Protein AF-A0A9W9H9G4-F1 (afdb_monomer_lite)

pLDDT: mean 71.91, std 22.06, range [32.44, 98.25]

Structure (mmCIF, N/CA/C/O backbone):
data_AF-A0A9W9H9G4-F1
#
_entry.id   AF-A0A9W9H9G4-F1
#
loop_
_atom_site.group_PDB
_atom_site.id
_atom_site.type_symbol
_atom_site.label_atom_id
_atom_site.label_alt_id
_atom_site.label_comp_id
_atom_site.label_asym_id
_atom_site.label_entity_id
_atom_site.label_seq_id
_atom_site.pdbx_PDB_ins_code
_atom_site.Cartn_x
_atom_site.Cartn_y
_atom_site.Cartn_z
_atom_site.occupancy
_atom_site.B_iso_or_equiv
_atom_site.auth_seq_id
_atom_site.auth_comp_id
_atom_site.auth_asym_id
_atom_site.auth_atom_id
_atom_site.pdbx_PDB_model_num
ATOM 1 N N . MET A 1 1 ? -21.862 -5.777 37.148 1.00 69.38 1 MET A N 1
ATOM 2 C CA . MET A 1 1 ? -22.438 -6.152 35.841 1.00 69.38 1 MET A CA 1
ATOM 3 C C . MET A 1 1 ? -22.290 -4.993 34.861 1.00 69.38 1 MET A C 1
ATOM 5 O O . MET A 1 1 ? -21.476 -5.109 33.965 1.00 69.38 1 MET A O 1
ATOM 9 N N . GLN A 1 2 ? -22.879 -3.831 35.150 1.00 87.31 2 GLN A N 1
ATOM 10 C CA . GLN A 1 2 ? -22.837 -2.638 34.287 1.00 87.31 2 GLN A CA 1
ATOM 11 C C . GLN A 1 2 ? -21.428 -2.156 33.869 1.00 87.31 2 GLN A C 1
ATOM 13 O O . GLN A 1 2 ? -21.179 -1.940 32.692 1.00 87.31 2 GLN A O 1
ATOM 18 N N . LYS A 1 3 ? -20.454 -2.096 34.794 1.00 90.56 3 LYS A N 1
ATOM 19 C CA . LYS A 1 3 ? -19.057 -1.740 34.449 1.00 90.56 3 LYS A CA 1
ATOM 20 C C . LYS A 1 3 ? -18.403 -2.698 33.442 1.00 90.56 3 LYS A C 1
ATOM 22 O O . LYS A 1 3 ? -17.658 -2.255 32.579 1.00 90.56 3 LYS A O 1
ATOM 27 N N . TYR A 1 4 ? -18.692 -3.996 33.551 1.00 91.44 4 TYR A N 1
ATOM 28 C CA . TYR A 1 4 ? -18.163 -5.001 32.626 1.00 91.44 4 TYR A CA 1
ATOM 29 C C . TYR A 1 4 ? -18.818 -4.896 31.249 1.00 91.44 4 TYR A C 1
ATOM 31 O O . TYR A 1 4 ? -18.156 -5.112 30.242 1.00 91.44 4 TYR A O 1
ATOM 39 N N . GLU A 1 5 ? -20.100 -4.540 31.193 1.00 94.12 5 GLU A N 1
ATOM 40 C CA . GLU A 1 5 ? -20.804 -4.291 29.932 1.00 94.12 5 GLU A CA 1
ATOM 41 C C . GLU A 1 5 ? -20.250 -3.047 29.223 1.00 94.12 5 GLU A C 1
ATOM 43 O O . GLU A 1 5 ? -20.017 -3.082 28.017 1.00 94.12 5 GLU A O 1
ATOM 48 N N . GLU A 1 6 ? -19.954 -1.981 29.971 1.00 95.19 6 GLU A N 1
ATOM 49 C CA . GLU A 1 6 ? -19.326 -0.759 29.448 1.00 95.19 6 GLU A CA 1
ATOM 50 C C . GLU A 1 6 ? -17.881 -0.979 28.979 1.00 95.19 6 GLU A C 1
ATOM 52 O O . GLU A 1 6 ? -17.460 -0.418 27.967 1.00 95.19 6 GLU A O 1
ATOM 57 N N . GLU A 1 7 ? -17.087 -1.765 29.709 1.00 96.19 7 GLU A N 1
ATOM 58 C CA . GLU A 1 7 ? -15.743 -2.155 29.267 1.00 96.19 7 GLU A CA 1
ATOM 59 C C . GLU A 1 7 ? -15.805 -3.033 28.019 1.00 96.19 7 GLU A C 1
ATOM 61 O O . GLU A 1 7 ? -15.124 -2.738 27.042 1.00 96.19 7 GLU A O 1
ATOM 66 N N . LEU A 1 8 ? -16.681 -4.040 27.997 1.00 95.69 8 LEU A N 1
ATOM 67 C CA . LEU A 1 8 ? -16.860 -4.907 26.835 1.00 95.69 8 LEU A CA 1
ATOM 68 C C . LEU A 1 8 ? -17.287 -4.115 25.593 1.00 95.69 8 LEU A C 1
ATOM 70 O O . LEU A 1 8 ? -16.781 -4.376 24.503 1.00 95.69 8 LEU A O 1
ATOM 74 N N . ALA A 1 9 ? -18.202 -3.155 25.743 1.00 96.31 9 ALA A N 1
ATOM 75 C CA . ALA A 1 9 ? -18.631 -2.288 24.650 1.00 96.31 9 ALA A CA 1
ATOM 76 C C . ALA A 1 9 ? -17.469 -1.441 24.111 1.00 96.31 9 ALA A C 1
ATOM 78 O O . ALA A 1 9 ? -17.251 -1.408 22.900 1.00 96.31 9 ALA A O 1
ATOM 79 N N . ARG A 1 10 ? -16.673 -0.832 25.000 1.00 97.00 10 ARG A N 1
ATOM 80 C CA . ARG A 1 10 ? -15.492 -0.043 24.614 1.00 97.00 10 ARG A CA 1
ATOM 81 C C . ARG A 1 10 ? -14.428 -0.887 23.922 1.00 97.00 10 ARG A C 1
ATOM 83 O O . ARG A 1 10 ? -13.898 -0.470 22.899 1.00 97.00 10 ARG A O 1
ATOM 90 N N . THR A 1 11 ? -14.143 -2.082 24.435 1.00 96.62 11 THR A N 1
ATOM 91 C CA . THR A 1 11 ? -13.175 -2.991 23.810 1.00 96.62 11 THR A CA 1
ATOM 92 C C . THR A 1 11 ? -13.644 -3.439 22.428 1.00 96.62 11 THR A C 1
ATOM 94 O O . THR A 1 11 ? -12.841 -3.473 21.503 1.00 96.62 11 THR A O 1
ATOM 97 N N . LYS A 1 12 ? -14.938 -3.740 22.257 1.00 97.81 12 LYS A N 1
ATOM 98 C CA . LYS A 1 12 ? -15.497 -4.089 20.942 1.00 97.81 12 LYS A CA 1
ATOM 99 C C . LYS A 1 12 ? -15.409 -2.934 19.951 1.00 97.81 12 LYS A C 1
ATOM 101 O O . LYS A 1 12 ? -15.050 -3.164 18.805 1.00 97.81 12 LYS A O 1
ATOM 106 N N . GLN A 1 13 ? -15.709 -1.717 20.395 1.00 97.94 13 GLN A N 1
ATOM 107 C CA . GLN A 1 13 ? -15.592 -0.533 19.553 1.00 97.94 13 GLN A CA 1
ATOM 108 C C . GLN A 1 13 ? -14.139 -0.301 19.118 1.00 97.94 13 GLN A C 1
ATOM 110 O O . GLN A 1 13 ? -13.876 -0.183 17.929 1.00 97.94 13 GLN A O 1
ATOM 115 N N . SER A 1 14 ? -13.194 -0.324 20.062 1.00 98.00 14 SER A N 1
ATOM 116 C CA . SER A 1 14 ? -11.769 -0.144 19.760 1.00 98.00 14 SER A CA 1
ATOM 117 C C . SER A 1 14 ? -11.224 -1.232 18.827 1.00 98.00 14 SER A C 1
ATOM 119 O O . SER A 1 14 ? -10.381 -0.946 17.977 1.00 98.00 14 SER A O 1
ATOM 121 N N . LEU A 1 15 ? -11.717 -2.470 18.948 1.00 97.81 15 LEU A N 1
ATOM 122 C CA . LEU A 1 15 ? -11.367 -3.553 18.032 1.00 97.81 15 LEU A CA 1
ATOM 123 C C . LEU A 1 15 ? -11.861 -3.278 16.606 1.00 97.81 15 LEU A C 1
ATOM 125 O O . LEU A 1 15 ? -11.111 -3.507 15.662 1.00 97.81 15 LEU A O 1
ATOM 129 N N . GLU A 1 16 ? -13.091 -2.789 16.447 1.00 98.25 16 GLU A N 1
ATOM 130 C CA . GLU A 1 16 ? -13.653 -2.477 15.128 1.00 98.25 16 GLU A CA 1
ATOM 131 C C . GLU A 1 16 ? -12.950 -1.280 14.472 1.00 98.25 16 GLU A C 1
ATOM 133 O O . GLU A 1 16 ? -12.648 -1.315 13.280 1.00 98.25 16 GLU A O 1
ATOM 138 N N . GLU A 1 17 ? -12.611 -0.256 15.259 1.00 98.12 17 GLU A N 1
ATOM 139 C CA . GLU A 1 17 ? -11.795 0.880 14.810 1.00 98.12 17 GLU A CA 1
ATOM 140 C C . GLU A 1 17 ? -10.416 0.397 14.338 1.00 98.12 17 GLU A C 1
ATOM 142 O O . GLU A 1 17 ? -10.038 0.627 13.194 1.00 98.12 17 GLU A O 1
ATOM 147 N N . THR A 1 18 ? -9.716 -0.393 15.160 1.00 97.50 18 THR A N 1
ATOM 148 C CA . THR A 1 18 ? -8.386 -0.930 14.809 1.00 97.50 18 THR A CA 1
ATOM 149 C C . THR A 1 18 ? -8.439 -1.832 13.575 1.00 97.50 18 THR A C 1
ATOM 151 O O . THR A 1 18 ? -7.507 -1.861 12.770 1.00 97.50 18 THR A O 1
ATOM 154 N N . ARG A 1 19 ? -9.521 -2.597 13.413 1.00 97.88 19 ARG A N 1
ATOM 155 C CA . ARG A 1 19 ? -9.738 -3.423 12.226 1.00 97.88 19 ARG A CA 1
ATOM 156 C C . ARG A 1 19 ? -9.902 -2.557 10.976 1.00 97.88 19 ARG A C 1
ATOM 158 O O . ARG A 1 19 ? -9.310 -2.883 9.952 1.00 97.88 19 ARG A O 1
ATOM 165 N N . THR A 1 20 ? -10.675 -1.480 11.072 1.00 98.06 20 THR A N 1
ATOM 166 C CA . THR A 1 20 ? -10.872 -0.531 9.969 1.00 98.06 20 THR A CA 1
ATOM 167 C C . THR A 1 20 ? -9.541 0.109 9.575 1.00 98.06 20 THR A C 1
ATOM 169 O O . THR A 1 20 ? -9.168 0.062 8.405 1.00 98.06 20 THR A O 1
ATOM 172 N N . ASP A 1 21 ? -8.765 0.582 10.554 1.00 97.94 21 ASP A N 1
ATOM 173 C CA . ASP A 1 21 ? -7.435 1.162 10.325 1.00 97.94 21 ASP A CA 1
ATOM 174 C C . ASP A 1 21 ? -6.481 0.169 9.635 1.00 97.94 21 ASP A C 1
ATOM 176 O O . ASP A 1 21 ? -5.688 0.541 8.763 1.00 97.94 21 ASP A O 1
ATOM 180 N N . LEU A 1 22 ? -6.552 -1.116 10.003 1.00 97.62 22 LEU A N 1
ATOM 181 C CA . LEU A 1 22 ? -5.765 -2.169 9.363 1.00 97.62 22 LEU A CA 1
ATOM 182 C C . LEU A 1 22 ? -6.189 -2.387 7.905 1.00 97.62 22 LEU A C 1
ATOM 184 O O . LEU A 1 22 ? -5.321 -2.483 7.039 1.00 97.62 22 LEU A O 1
ATOM 188 N N . GLU A 1 23 ? -7.491 -2.460 7.628 1.00 97.94 23 GLU A N 1
ATOM 189 C CA . GLU A 1 23 ? -8.022 -2.615 6.267 1.00 97.94 23 GLU A CA 1
ATOM 190 C C . GLU A 1 23 ? -7.603 -1.430 5.372 1.00 97.94 23 GLU A C 1
ATOM 192 O O . GLU A 1 23 ? -7.134 -1.638 4.249 1.00 97.94 23 GLU A O 1
ATOM 197 N N . GLU A 1 24 ? -7.655 -0.198 5.888 1.00 97.75 24 GLU A N 1
ATOM 198 C CA . GLU A 1 24 ? -7.158 0.993 5.186 1.00 97.75 24 GLU A CA 1
ATOM 199 C C . GLU A 1 24 ? -5.643 0.933 4.940 1.00 97.75 24 GLU A C 1
ATOM 201 O O . GLU A 1 24 ? -5.174 1.203 3.830 1.00 97.75 24 GLU A O 1
ATOM 206 N N . THR A 1 25 ? -4.867 0.526 5.950 1.00 97.25 25 THR A N 1
ATOM 207 C CA . THR A 1 25 ? -3.406 0.386 5.844 1.00 97.25 25 THR A CA 1
ATOM 208 C C . THR A 1 25 ? -3.015 -0.644 4.786 1.00 97.25 25 THR A C 1
ATOM 210 O O . THR A 1 25 ? -2.088 -0.408 4.006 1.00 97.25 25 THR A O 1
ATOM 213 N N . VAL A 1 26 ? -3.731 -1.770 4.720 1.00 97.50 26 VAL A N 1
ATOM 214 C CA . VAL A 1 26 ? -3.540 -2.785 3.676 1.00 97.50 26 VAL A CA 1
ATOM 215 C C . VAL A 1 26 ? -3.817 -2.186 2.299 1.00 97.50 26 VAL A C 1
ATOM 217 O O . VAL A 1 26 ? -2.979 -2.325 1.408 1.00 97.50 26 VAL A O 1
ATOM 220 N N . GLY A 1 27 ? -4.912 -1.438 2.138 1.00 97.50 27 GLY A N 1
ATOM 221 C CA . GLY A 1 27 ? -5.223 -0.762 0.875 1.00 97.50 27 GLY A CA 1
ATOM 222 C C . GLY A 1 27 ? -4.126 0.214 0.427 1.00 97.50 27 GLY A C 1
ATOM 223 O O . GLY A 1 27 ? -3.745 0.240 -0.745 1.00 97.50 27 GLY A O 1
ATOM 224 N N . VAL A 1 28 ? -3.549 0.982 1.357 1.00 97.06 28 VAL A N 1
ATOM 225 C CA . VAL A 1 28 ? -2.408 1.866 1.059 1.00 97.06 28 VAL A CA 1
ATOM 226 C C . VAL A 1 28 ? -1.170 1.064 0.650 1.00 97.06 28 VAL A C 1
ATOM 228 O O . VAL A 1 28 ? -0.497 1.431 -0.316 1.00 97.06 28 VAL A O 1
ATOM 231 N N . ALA A 1 29 ? -0.868 -0.037 1.340 1.00 96.06 29 ALA A N 1
ATOM 232 C CA . ALA A 1 29 ? 0.272 -0.891 1.012 1.00 96.06 29 ALA A CA 1
ATOM 233 C C . ALA A 1 29 ? 0.141 -1.527 -0.385 1.00 96.06 29 ALA A C 1
ATOM 235 O O . ALA A 1 29 ? 1.116 -1.550 -1.140 1.00 96.06 29 ALA A O 1
ATOM 236 N N . GLU A 1 30 ? -1.057 -1.976 -0.762 1.00 95.94 30 GLU A N 1
ATOM 237 C CA . GLU A 1 30 ? -1.348 -2.506 -2.100 1.00 95.94 30 GLU A CA 1
ATOM 238 C C . GLU A 1 30 ? -1.155 -1.443 -3.189 1.00 95.94 30 GLU A C 1
ATOM 240 O O . GLU A 1 30 ? -0.512 -1.701 -4.212 1.00 95.94 30 GLU A O 1
ATOM 245 N N . LEU A 1 31 ? -1.640 -0.218 -2.956 1.00 97.12 31 LEU A N 1
ATOM 246 C CA . LEU A 1 31 ? -1.434 0.903 -3.877 1.00 97.12 31 LEU A CA 1
ATOM 247 C C . LEU A 1 31 ? 0.050 1.233 -4.054 1.00 97.12 31 LEU A C 1
ATOM 249 O O . LEU A 1 31 ? 0.498 1.452 -5.182 1.00 97.12 31 LEU A O 1
ATOM 253 N N . LEU A 1 32 ? 0.819 1.251 -2.963 1.00 95.25 32 LEU A N 1
ATOM 254 C CA . LEU A 1 32 ? 2.263 1.482 -3.010 1.00 95.25 32 LEU A CA 1
ATOM 255 C C . LEU A 1 32 ? 2.989 0.367 -3.766 1.00 95.25 32 LEU A C 1
ATOM 257 O O . LEU A 1 32 ? 3.874 0.655 -4.572 1.00 95.25 32 LEU A O 1
ATOM 261 N N . TYR A 1 33 ? 2.601 -0.890 -3.554 1.00 91.81 33 TYR A N 1
ATOM 262 C CA . TYR A 1 33 ? 3.160 -2.025 -4.281 1.00 91.81 33 TYR A CA 1
ATOM 263 C C . TYR A 1 33 ? 2.922 -1.900 -5.793 1.00 91.81 33 TYR A C 1
ATOM 265 O O . TYR A 1 33 ? 3.867 -1.984 -6.583 1.00 91.81 33 TYR A O 1
ATOM 273 N N . GLU A 1 34 ? 1.686 -1.618 -6.206 1.00 93.69 34 GLU A N 1
ATOM 274 C CA . GLU A 1 34 ? 1.335 -1.449 -7.619 1.00 93.69 34 GLU A CA 1
ATOM 275 C C . GLU A 1 34 ? 2.005 -0.221 -8.251 1.00 93.69 34 GLU A C 1
ATOM 277 O O . GLU A 1 34 ? 2.474 -0.281 -9.393 1.00 93.69 34 GLU A O 1
ATOM 282 N N . ALA A 1 35 ? 2.099 0.889 -7.516 1.00 91.88 35 ALA A N 1
ATOM 283 C CA . ALA A 1 35 ? 2.816 2.077 -7.966 1.00 91.88 35 ALA A CA 1
ATOM 284 C C . ALA A 1 35 ? 4.307 1.780 -8.181 1.00 91.88 35 ALA A C 1
ATOM 286 O O . ALA A 1 35 ? 4.845 2.098 -9.244 1.00 91.88 35 ALA A O 1
ATOM 287 N N . ASN A 1 36 ? 4.954 1.110 -7.223 1.00 87.88 36 ASN A N 1
ATOM 288 C CA . ASN A 1 36 ? 6.362 0.728 -7.317 1.00 87.88 36 ASN A CA 1
ATOM 289 C C . ASN A 1 36 ? 6.613 -0.231 -8.482 1.00 87.88 36 ASN A C 1
ATOM 291 O O . ASN A 1 36 ? 7.577 -0.056 -9.228 1.00 87.88 36 ASN A O 1
ATOM 295 N N . ARG A 1 37 ? 5.718 -1.199 -8.701 1.00 87.25 37 ARG A N 1
ATOM 296 C CA . ARG A 1 37 ? 5.798 -2.119 -9.839 1.00 87.25 37 ARG A CA 1
ATOM 297 C C . ARG A 1 37 ? 5.724 -1.375 -11.173 1.00 87.25 37 ARG A C 1
ATOM 299 O O . ARG A 1 37 ? 6.579 -1.579 -12.033 1.00 87.25 37 ARG A O 1
ATOM 306 N N . LYS A 1 38 ? 4.734 -0.490 -11.345 1.00 89.38 38 LYS A N 1
ATOM 307 C CA . LYS A 1 38 ? 4.577 0.310 -12.574 1.00 89.38 38 LYS A CA 1
ATOM 308 C C . LYS A 1 38 ? 5.771 1.229 -12.804 1.00 89.38 38 LYS A C 1
ATOM 310 O O . LYS A 1 38 ? 6.257 1.318 -13.930 1.00 89.38 38 LYS A O 1
ATOM 315 N N . LEU A 1 39 ? 6.258 1.882 -11.751 1.00 87.44 39 LEU A N 1
ATOM 316 C CA . LEU A 1 39 ? 7.440 2.731 -11.827 1.00 87.44 39 LEU A CA 1
ATOM 317 C C . LEU A 1 39 ? 8.676 1.919 -12.236 1.00 87.44 39 LEU A C 1
ATOM 319 O O . LEU A 1 39 ? 9.414 2.357 -13.112 1.00 87.44 39 LEU A O 1
ATOM 323 N N . GLY A 1 40 ? 8.853 0.718 -11.681 1.00 84.31 40 GLY A N 1
ATOM 324 C CA . GLY A 1 40 ? 9.910 -0.209 -12.082 1.00 84.31 40 GLY A CA 1
ATOM 325 C C . GLY A 1 40 ? 9.875 -0.530 -13.576 1.00 84.31 40 GLY A C 1
ATOM 326 O O . GLY A 1 40 ? 10.896 -0.404 -14.246 1.00 84.31 40 GLY A O 1
ATOM 327 N N . THR A 1 41 ? 8.696 -0.836 -14.126 1.00 84.62 41 THR A N 1
ATOM 328 C CA . THR A 1 41 ? 8.523 -1.070 -15.571 1.00 84.62 41 THR A CA 1
ATOM 329 C C . 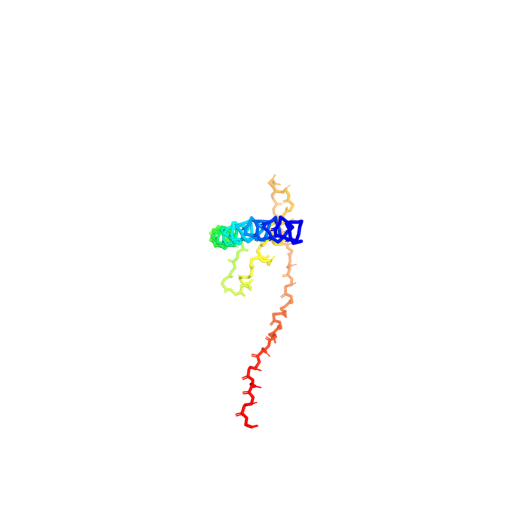THR A 1 41 ? 8.846 0.167 -16.413 1.00 84.62 41 THR A C 1
ATOM 331 O O . THR A 1 41 ? 9.482 0.054 -17.460 1.00 84.62 41 THR A O 1
ATOM 334 N N . VAL A 1 42 ? 8.429 1.359 -15.976 1.00 86.00 42 VAL A N 1
ATOM 335 C CA . VAL A 1 42 ? 8.737 2.613 -16.686 1.00 86.00 42 VAL A CA 1
ATOM 336 C C . VAL A 1 42 ? 10.241 2.878 -16.691 1.00 86.00 42 VAL A C 1
ATOM 338 O O . VAL A 1 42 ? 10.797 3.222 -17.733 1.00 86.00 42 VAL A O 1
ATOM 341 N N . ILE A 1 43 ? 10.909 2.692 -15.552 1.00 83.94 43 ILE A N 1
ATOM 342 C CA . ILE A 1 43 ? 12.359 2.862 -15.442 1.00 83.94 43 ILE A CA 1
ATOM 343 C C . ILE A 1 43 ? 13.084 1.854 -16.339 1.00 83.94 43 ILE A C 1
ATOM 345 O O . ILE A 1 43 ? 13.973 2.249 -17.092 1.00 83.94 43 ILE A O 1
ATOM 349 N N . GLU A 1 44 ? 12.692 0.580 -16.301 1.00 80.69 44 GLU A N 1
ATOM 350 C CA . GLU A 1 44 ? 13.258 -0.463 -17.161 1.00 80.69 44 GLU A CA 1
ATOM 351 C C . GLU A 1 44 ? 13.152 -0.075 -18.642 1.00 80.69 44 GLU A C 1
ATOM 353 O O . GLU A 1 44 ? 14.142 -0.118 -19.375 1.00 80.69 44 GLU A O 1
ATOM 358 N N . TYR A 1 45 ? 11.969 0.374 -19.074 1.00 83.88 45 TYR A N 1
ATOM 359 C CA . TYR A 1 45 ? 11.743 0.835 -20.441 1.00 83.88 45 TYR A CA 1
ATOM 360 C C . TYR A 1 45 ? 12.659 2.007 -20.818 1.00 83.88 45 TYR A C 1
ATOM 362 O O . TYR A 1 45 ? 13.284 1.985 -21.880 1.00 83.88 45 TYR A O 1
ATOM 370 N N . LEU A 1 46 ? 12.772 3.022 -19.956 1.00 82.50 46 LEU A N 1
ATOM 371 C CA . LEU A 1 46 ? 13.620 4.189 -20.212 1.00 82.50 46 LEU A CA 1
ATOM 372 C C . LEU A 1 46 ? 15.104 3.814 -20.301 1.00 82.50 46 LEU A C 1
ATOM 374 O O . LEU A 1 46 ? 15.807 4.313 -21.180 1.00 82.50 46 LEU A O 1
ATOM 378 N N . LEU A 1 47 ? 15.579 2.912 -19.442 1.00 81.00 47 LEU A N 1
ATOM 379 C CA . LEU A 1 47 ? 16.967 2.451 -19.468 1.00 81.00 47 LEU A CA 1
ATOM 380 C C . LEU A 1 47 ? 17.278 1.626 -20.719 1.00 81.00 47 LEU A C 1
ATOM 382 O O . LEU A 1 47 ? 18.340 1.821 -21.315 1.00 81.00 47 LEU A O 1
ATOM 386 N N . LYS A 1 48 ? 16.346 0.776 -21.168 1.00 81.25 48 LYS A N 1
ATOM 387 C CA . LYS A 1 48 ? 16.460 0.057 -22.448 1.00 81.25 48 LYS A CA 1
ATOM 388 C C . LYS A 1 48 ? 16.535 1.024 -23.630 1.00 81.25 48 LYS A C 1
ATOM 390 O O . LYS A 1 48 ? 17.416 0.887 -24.471 1.00 81.25 48 LYS A O 1
ATOM 395 N N . GLN A 1 49 ? 15.682 2.053 -23.659 1.00 81.12 49 GLN A N 1
ATOM 396 C CA . GLN A 1 49 ? 15.716 3.080 -24.712 1.00 81.12 49 GLN A CA 1
ATOM 397 C C . GLN A 1 49 ? 17.029 3.878 -24.733 1.00 81.12 49 GLN A C 1
ATOM 399 O O . GLN A 1 49 ? 17.486 4.295 -25.793 1.00 81.12 49 GLN A O 1
ATOM 404 N N . GLN A 1 50 ? 17.659 4.072 -23.573 1.00 81.25 50 GLN A N 1
ATOM 405 C CA . GLN A 1 50 ? 18.965 4.728 -23.459 1.00 81.25 50 GLN A CA 1
ATOM 406 C C . GLN A 1 50 ? 20.151 3.788 -23.756 1.00 81.25 50 GLN A C 1
ATOM 408 O O . GLN A 1 50 ? 21.297 4.225 -23.664 1.00 81.25 50 GLN A O 1
ATOM 413 N N . GLY A 1 51 ? 19.910 2.509 -24.075 1.00 76.81 51 GLY A N 1
ATOM 414 C CA . GLY A 1 51 ? 20.963 1.507 -24.279 1.00 76.81 51 GLY A CA 1
ATOM 415 C C . GLY A 1 51 ? 21.750 1.172 -23.007 1.00 76.81 51 GLY A C 1
ATOM 416 O O . GLY A 1 51 ? 22.881 0.700 -23.086 1.00 76.81 51 GLY A O 1
ATOM 417 N N . ARG A 1 52 ? 21.178 1.461 -21.830 1.00 72.25 52 ARG A N 1
ATOM 418 C CA . ARG A 1 52 ? 21.799 1.252 -20.510 1.00 72.25 52 ARG A CA 1
ATOM 419 C C . ARG A 1 52 ? 21.408 -0.073 -19.859 1.00 72.25 52 ARG A C 1
ATOM 421 O O . ARG A 1 52 ? 21.939 -0.393 -18.802 1.00 72.25 52 ARG A O 1
ATOM 428 N N . LEU A 1 53 ? 20.476 -0.800 -20.468 1.00 71.06 53 LEU A N 1
ATOM 429 C CA . LEU A 1 53 ? 20.083 -2.150 -20.086 1.00 71.06 53 LEU A CA 1
ATOM 430 C C . LEU A 1 53 ? 20.062 -3.026 -21.337 1.00 71.06 53 LEU A C 1
ATOM 432 O O . LEU A 1 53 ? 19.431 -2.653 -22.329 1.00 71.06 53 LEU A O 1
ATOM 436 N N . ASN A 1 54 ? 20.707 -4.187 -21.269 1.00 66.56 54 ASN A N 1
ATOM 437 C CA . ASN A 1 54 ? 20.625 -5.218 -22.297 1.00 66.56 54 ASN A CA 1
ATOM 438 C C . ASN A 1 54 ? 19.627 -6.306 -21.876 1.00 66.56 54 ASN A C 1
ATOM 440 O O . ASN A 1 54 ? 19.415 -6.545 -20.690 1.00 66.56 54 ASN A O 1
ATOM 444 N N . ASP A 1 55 ? 19.064 -7.043 -22.838 1.00 64.69 55 ASP A N 1
ATOM 445 C CA . ASP A 1 55 ? 18.097 -8.127 -22.566 1.00 64.69 55 ASP A CA 1
ATOM 446 C C . ASP A 1 55 ? 18.667 -9.289 -21.720 1.00 64.69 55 ASP A C 1
ATOM 448 O O . ASP A 1 55 ? 17.919 -10.153 -21.266 1.00 64.69 55 ASP A O 1
ATOM 452 N N . GLN A 1 56 ? 19.989 -9.326 -21.509 1.00 58.34 56 GLN A N 1
ATOM 453 C CA . GLN A 1 56 ? 20.684 -10.305 -20.666 1.00 58.34 56 GLN A CA 1
ATOM 454 C C . GLN A 1 56 ? 20.883 -9.862 -19.208 1.00 58.34 56 GLN A C 1
ATOM 456 O O . GLN A 1 56 ? 21.339 -10.679 -18.403 1.00 58.34 56 GLN A O 1
ATOM 461 N N . ASP A 1 57 ? 20.569 -8.613 -18.861 1.00 59.44 57 ASP A N 1
ATOM 462 C CA . ASP A 1 57 ? 20.750 -8.107 -17.502 1.00 59.44 57 ASP A CA 1
ATOM 463 C C . ASP A 1 57 ? 19.595 -8.587 -16.604 1.00 59.44 57 ASP A C 1
ATOM 465 O O . ASP A 1 57 ? 18.432 -8.604 -17.009 1.00 59.44 57 ASP A O 1
ATOM 469 N N . CYS A 1 58 ? 19.906 -9.039 -15.380 1.00 53.66 58 CYS A N 1
ATOM 470 C CA . CYS A 1 58 ? 18.896 -9.494 -14.417 1.00 53.66 58 CYS A CA 1
ATOM 471 C C . CYS A 1 58 ? 17.936 -8.311 -14.120 1.00 53.66 58 CYS A C 1
ATOM 473 O O . CYS A 1 58 ? 18.297 -7.377 -13.408 1.00 53.66 58 CYS A O 1
ATOM 475 N N . ASN A 1 59 ? 16.717 -8.358 -14.686 1.00 60.28 59 ASN A N 1
ATOM 476 C CA . ASN A 1 59 ? 15.675 -7.312 -14.656 1.00 60.28 59 ASN A CA 1
ATOM 477 C C . ASN A 1 59 ? 15.025 -7.123 -13.265 1.00 60.28 59 ASN A C 1
ATOM 479 O O . ASN A 1 59 ? 13.808 -6.963 -13.155 1.00 60.28 59 ASN A O 1
ATOM 483 N N . SER A 1 60 ? 15.790 -7.202 -12.175 1.00 62.97 60 SER A N 1
ATOM 484 C CA . SER A 1 60 ? 15.255 -6.889 -10.852 1.00 62.97 60 SER A CA 1
ATOM 485 C C . SER A 1 60 ? 15.218 -5.373 -10.658 1.00 62.97 60 SER A C 1
ATOM 487 O O . SER A 1 60 ? 16.144 -4.650 -11.035 1.00 62.97 60 SER A O 1
ATOM 489 N N . PHE A 1 61 ? 14.141 -4.885 -10.040 1.00 65.88 61 PHE A N 1
ATOM 490 C CA . PHE A 1 61 ? 14.006 -3.475 -9.674 1.00 65.88 61 PHE A CA 1
ATOM 491 C C . PHE A 1 61 ? 15.210 -2.987 -8.855 1.00 65.88 61 PHE A C 1
ATOM 493 O O . PHE A 1 61 ? 15.685 -1.880 -9.068 1.00 65.88 61 PHE A O 1
ATOM 500 N N . GLU A 1 62 ? 15.747 -3.829 -7.971 1.00 65.94 62 GLU A N 1
ATOM 501 C CA . GLU A 1 62 ? 16.907 -3.511 -7.137 1.00 65.94 62 GLU A CA 1
ATOM 502 C C . GLU A 1 62 ? 18.196 -3.328 -7.954 1.00 65.94 62 GLU A C 1
ATOM 504 O O . GLU A 1 62 ? 18.949 -2.387 -7.708 1.00 65.94 62 GLU A O 1
ATOM 509 N N . ALA A 1 63 ? 18.440 -4.159 -8.972 1.00 65.31 63 ALA A N 1
ATOM 510 C CA . ALA A 1 63 ? 19.589 -3.997 -9.864 1.00 65.31 63 ALA A CA 1
ATOM 511 C C . ALA A 1 63 ? 19.481 -2.704 -10.693 1.00 65.31 63 ALA A C 1
ATOM 513 O O . ALA A 1 63 ? 20.441 -1.936 -10.784 1.00 65.31 63 ALA A O 1
ATOM 514 N N . ILE A 1 64 ? 18.287 -2.428 -11.226 1.00 68.00 64 ILE A N 1
ATOM 515 C CA . ILE A 1 64 ? 17.959 -1.209 -11.976 1.00 68.00 64 ILE A CA 1
ATOM 516 C C . ILE A 1 64 ? 18.106 0.048 -11.102 1.00 68.00 64 ILE A C 1
ATOM 518 O O . ILE A 1 64 ? 18.703 1.044 -11.515 1.00 68.00 64 ILE A O 1
ATOM 522 N N . PHE A 1 65 ? 17.591 0.004 -9.877 1.00 70.00 65 PHE A N 1
ATOM 523 C CA . PHE A 1 65 ? 17.655 1.111 -8.931 1.00 70.00 65 PHE A CA 1
ATOM 524 C C . PHE A 1 65 ? 19.098 1.395 -8.501 1.00 70.00 65 PHE A C 1
ATOM 526 O O . PHE A 1 65 ? 19.533 2.546 -8.496 1.00 70.00 65 PHE A O 1
ATOM 533 N N . ASN A 1 66 ? 19.887 0.351 -8.247 1.00 70.62 66 ASN A N 1
ATOM 534 C CA . ASN A 1 66 ? 21.312 0.489 -7.959 1.00 70.62 66 ASN A CA 1
ATOM 535 C C . ASN A 1 66 ? 22.107 1.051 -9.152 1.00 70.62 66 ASN A C 1
ATOM 537 O O . ASN A 1 66 ? 23.056 1.805 -8.937 1.00 70.62 66 ASN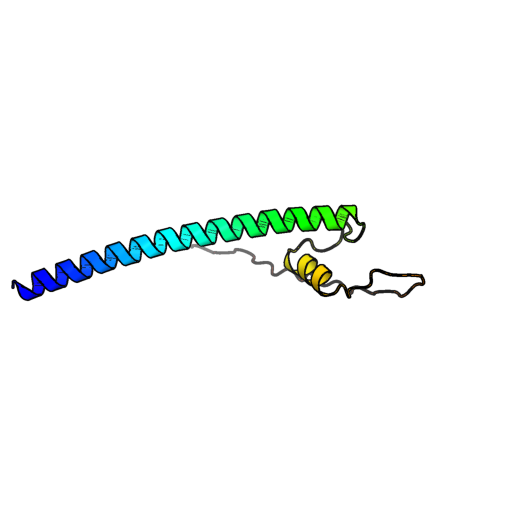 A O 1
ATOM 541 N N . LEU A 1 67 ? 21.729 0.739 -10.398 1.00 70.44 67 LEU A N 1
ATOM 542 C CA . LEU A 1 67 ? 22.333 1.336 -11.597 1.00 70.44 67 LEU A CA 1
ATOM 543 C C . LEU A 1 67 ? 22.051 2.845 -11.693 1.00 70.44 67 LEU A C 1
ATOM 545 O O . LEU A 1 67 ? 22.937 3.610 -12.077 1.00 70.44 67 LEU A O 1
ATOM 549 N N . LEU A 1 68 ? 20.839 3.275 -11.332 1.00 69.00 68 LEU A N 1
ATOM 550 C CA . LEU A 1 68 ? 20.470 4.692 -11.270 1.00 69.00 68 LEU A CA 1
ATOM 551 C C . LEU A 1 68 ? 21.227 5.431 -10.163 1.00 69.00 68 LEU A C 1
ATOM 553 O O . LEU A 1 68 ? 21.783 6.494 -10.417 1.00 69.00 68 LEU A O 1
ATOM 557 N N . LEU A 1 69 ? 21.298 4.857 -8.958 1.00 72.56 69 LEU A N 1
ATOM 558 C CA . LEU A 1 69 ? 21.998 5.466 -7.821 1.00 72.56 69 LEU A CA 1
ATOM 559 C C . LEU A 1 69 ? 23.510 5.585 -8.034 1.00 72.56 69 LEU A C 1
ATOM 561 O O . LEU A 1 69 ? 24.140 6.500 -7.512 1.00 72.56 69 LEU A O 1
ATOM 565 N N . LYS A 1 70 ? 24.101 4.656 -8.790 1.00 67.69 70 LYS A N 1
ATOM 566 C CA . LYS A 1 70 ? 25.530 4.674 -9.125 1.00 67.69 70 LYS A CA 1
ATOM 567 C C . LYS A 1 70 ? 25.879 5.650 -10.243 1.00 67.69 70 LYS A C 1
ATOM 569 O O . LYS A 1 70 ? 27.051 5.722 -10.599 1.00 67.69 70 LYS A O 1
ATOM 574 N N . GLN A 1 71 ? 24.915 6.370 -10.813 1.00 60.06 71 GLN A N 1
ATOM 575 C CA . GLN A 1 71 ? 25.209 7.378 -11.819 1.00 60.06 71 GLN A CA 1
ATOM 576 C C . GLN A 1 71 ? 25.752 8.634 -11.112 1.00 60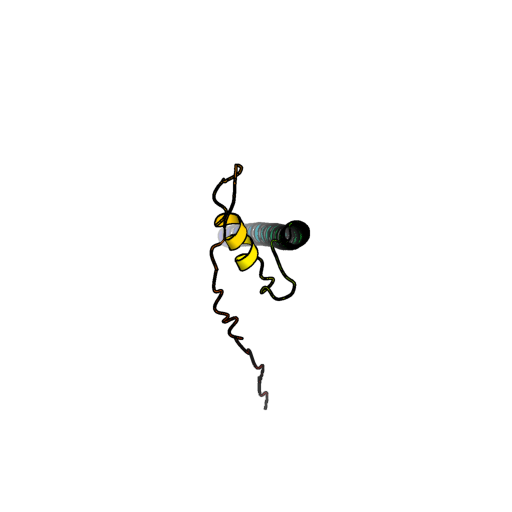.06 71 GLN A C 1
ATOM 578 O O . GLN A 1 71 ? 24.980 9.321 -10.443 1.00 60.06 71 GLN A O 1
ATOM 583 N N . PRO A 1 72 ? 27.059 8.958 -11.210 1.00 51.31 72 PRO A N 1
ATOM 584 C CA . PRO A 1 72 ? 27.503 10.291 -10.837 1.00 51.31 72 PRO A CA 1
ATOM 585 C C . PRO A 1 72 ? 26.806 11.281 -11.773 1.00 51.31 72 PRO A C 1
ATOM 587 O O . PRO A 1 72 ? 26.598 10.977 -12.951 1.00 51.31 72 PRO A O 1
ATOM 590 N N . GLU A 1 73 ? 26.435 12.455 -11.268 1.00 51.06 73 GLU A N 1
ATOM 591 C CA . GLU A 1 73 ? 26.030 13.581 -12.108 1.00 51.06 73 GLU A CA 1
ATOM 592 C C . GLU A 1 73 ? 27.209 13.983 -13.008 1.00 51.06 73 GLU A C 1
ATOM 594 O O . GLU A 1 73 ? 27.987 14.876 -12.698 1.00 51.06 73 GLU A O 1
ATOM 599 N N . SER A 1 74 ? 27.400 13.268 -14.110 1.00 48.75 74 SER A N 1
ATOM 600 C CA . SER A 1 74 ? 28.347 13.605 -15.162 1.00 48.75 74 SER A CA 1
ATOM 601 C C . SER A 1 74 ? 27.556 13.801 -16.444 1.00 48.75 74 SER A C 1
ATOM 603 O O . SER A 1 74 ? 27.677 13.047 -17.412 1.00 48.75 74 SER A O 1
ATOM 605 N N . HIS A 1 75 ? 26.703 14.819 -16.428 1.00 42.25 75 HIS A N 1
ATOM 606 C CA . HIS A 1 75 ? 26.480 15.566 -17.647 1.00 42.25 75 HIS A CA 1
ATOM 607 C C . HIS A 1 75 ? 27.661 16.529 -17.748 1.00 42.25 75 HIS A C 1
ATOM 609 O O . HIS A 1 75 ? 27.673 17.558 -17.085 1.00 42.25 75 HIS A O 1
ATOM 615 N N . ASP A 1 76 ? 28.729 16.076 -18.405 1.00 41.47 76 ASP A N 1
ATOM 616 C CA . ASP A 1 76 ? 29.391 16.813 -19.481 1.00 41.47 76 ASP A CA 1
ATOM 617 C C . ASP A 1 76 ? 30.766 16.213 -19.823 1.00 41.47 76 ASP A C 1
ATOM 619 O O . ASP A 1 76 ? 31.637 16.012 -18.983 1.00 41.47 76 ASP A O 1
ATOM 623 N N . GLU A 1 77 ? 30.899 15.956 -21.127 1.00 42.50 77 GLU A N 1
ATOM 624 C CA . GLU A 1 77 ? 32.123 16.006 -21.926 1.00 42.50 77 GLU A CA 1
ATOM 625 C C . GLU A 1 77 ? 33.158 14.855 -21.850 1.00 42.50 77 GLU A C 1
ATOM 627 O O . GLU A 1 77 ? 33.989 14.734 -20.962 1.00 42.50 77 GLU A O 1
ATOM 632 N N . HIS A 1 78 ? 33.174 14.105 -22.962 1.00 37.72 78 HIS A N 1
ATOM 633 C CA . HIS A 1 78 ? 34.332 13.473 -23.610 1.00 37.72 78 HIS A CA 1
ATOM 634 C C . HIS A 1 78 ? 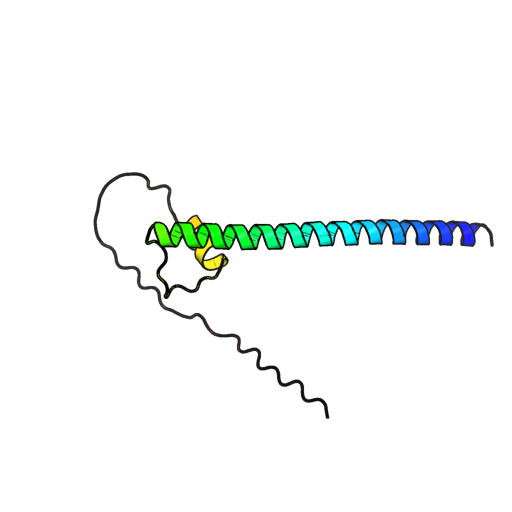35.014 12.232 -22.983 1.00 37.72 78 HIS A C 1
ATOM 636 O O . HIS A 1 78 ? 35.975 12.312 -22.236 1.00 37.72 78 HIS A O 1
ATOM 642 N N . ALA A 1 79 ? 34.648 11.091 -23.584 1.00 44.84 79 ALA A N 1
ATOM 643 C CA . ALA A 1 79 ? 35.542 10.086 -24.175 1.00 44.84 79 ALA A CA 1
ATOM 644 C C . ALA A 1 79 ? 36.355 9.109 -23.287 1.00 44.84 79 ALA A C 1
ATOM 646 O O . ALA A 1 79 ? 37.035 9.462 -22.336 1.00 44.84 79 ALA A O 1
ATOM 647 N N . VAL A 1 80 ? 36.412 7.883 -23.831 1.00 36.75 80 VAL A N 1
ATOM 648 C CA . VAL A 1 80 ? 37.429 6.823 -23.679 1.00 36.75 80 VAL A CA 1
ATOM 649 C C . VAL A 1 80 ? 37.180 5.752 -22.604 1.00 36.75 80 VAL A C 1
ATOM 651 O O . VAL A 1 80 ? 37.422 5.932 -21.422 1.00 36.75 80 VAL A O 1
ATOM 654 N N . HIS A 1 81 ? 36.757 4.586 -23.111 1.00 43.16 81 HIS A N 1
ATOM 655 C CA . HIS A 1 81 ? 37.170 3.222 -22.745 1.00 43.16 81 HIS A CA 1
ATOM 656 C C . HIS A 1 81 ? 37.603 2.930 -21.293 1.00 43.16 81 HIS A C 1
ATOM 658 O O . HIS A 1 81 ? 38.701 3.276 -20.868 1.00 43.16 81 HIS A O 1
ATOM 664 N N . GLY A 1 82 ? 36.818 2.087 -20.616 1.00 32.44 82 GLY A N 1
ATOM 665 C CA . GLY A 1 82 ? 37.261 1.315 -19.457 1.00 32.44 82 GLY A CA 1
ATOM 666 C C . GLY A 1 82 ? 36.301 0.160 -19.186 1.00 32.44 82 GLY A C 1
ATOM 667 O O . GLY A 1 82 ? 35.162 0.397 -18.801 1.00 32.44 82 GLY A O 1
ATOM 668 N N . SER A 1 83 ? 36.749 -1.070 -19.454 1.00 43.47 83 SER A N 1
ATOM 669 C CA . SER A 1 83 ? 36.054 -2.335 -19.169 1.00 43.47 83 SER A CA 1
ATOM 670 C C . SER A 1 83 ? 35.379 -2.351 -17.798 1.00 43.47 83 SER A C 1
ATOM 672 O O . SER A 1 83 ? 36.017 -2.040 -16.796 1.00 43.47 83 SER A O 1
ATOM 674 N N . SER A 1 84 ? 34.136 -2.828 -17.742 1.00 40.91 84 SER A N 1
ATOM 675 C CA . SER A 1 84 ? 33.527 -3.293 -16.498 1.00 40.91 84 SER A CA 1
ATOM 676 C C . SER A 1 84 ? 33.177 -4.768 -16.664 1.00 40.91 84 SER A C 1
ATOM 678 O O . SER A 1 84 ? 32.193 -5.125 -17.312 1.00 40.91 84 SER A O 1
ATOM 680 N N . GLU A 1 85 ? 34.050 -5.627 -16.139 1.00 45.25 85 GLU A N 1
ATOM 681 C CA . GLU A 1 85 ? 33.744 -7.035 -15.904 1.00 45.25 85 GLU A CA 1
ATOM 682 C C . GLU A 1 85 ? 32.592 -7.103 -14.898 1.00 45.25 85 GLU A C 1
ATOM 684 O O . GLU A 1 85 ? 32.724 -6.708 -13.742 1.00 45.25 85 GLU A O 1
ATOM 689 N N . SER A 1 86 ? 31.435 -7.563 -15.363 1.00 42.72 86 SER A N 1
ATOM 690 C CA . SER A 1 86 ? 30.308 -7.935 -14.515 1.00 42.72 86 SER A CA 1
ATOM 691 C C . SER A 1 86 ? 30.341 -9.451 -14.362 1.00 42.72 86 SER A C 1
ATOM 693 O O . SER A 1 86 ? 29.796 -10.197 -15.178 1.00 42.72 86 SER A O 1
ATOM 695 N N . GLU A 1 87 ? 31.044 -9.914 -13.328 1.00 37.91 87 GLU A N 1
ATOM 696 C CA . GLU A 1 87 ? 30.925 -11.290 -12.858 1.00 37.91 87 GLU A CA 1
ATOM 697 C C . GLU A 1 87 ? 29.470 -11.552 -12.462 1.00 37.91 87 GLU A C 1
ATOM 699 O O . GLU A 1 87 ? 28.882 -10.904 -11.594 1.00 37.91 87 GLU A O 1
ATOM 704 N N . LYS A 1 88 ? 28.871 -12.493 -13.189 1.00 53.44 88 LYS A N 1
ATOM 705 C CA . LYS A 1 88 ? 27.514 -12.977 -12.997 1.00 53.44 88 LYS A CA 1
ATOM 706 C C . LYS A 1 88 ? 27.476 -13.905 -11.792 1.00 53.44 88 LYS A C 1
ATOM 708 O O . LYS A 1 88 ? 28.144 -14.933 -11.810 1.00 53.44 88 LYS A O 1
ATOM 713 N N . GLN A 1 89 ? 26.567 -13.646 -10.857 1.00 38.91 89 GLN A N 1
ATOM 714 C CA . GLN A 1 89 ? 25.946 -14.726 -10.092 1.00 38.91 89 GLN A CA 1
ATOM 715 C C . GLN A 1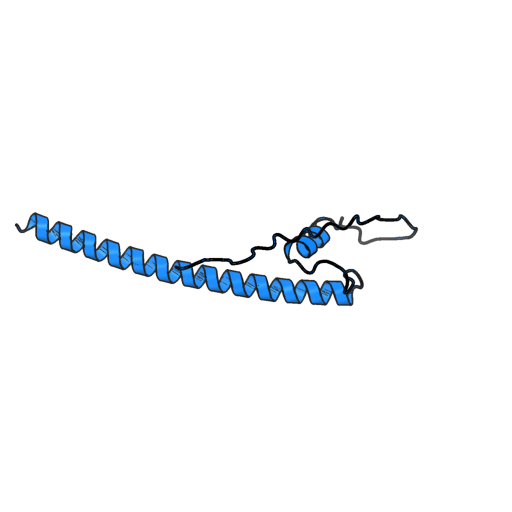 89 ? 24.535 -14.323 -9.645 1.00 38.91 89 GLN A C 1
ATOM 717 O O . GLN A 1 89 ? 24.315 -13.818 -8.551 1.00 38.91 89 GLN A O 1
ATOM 722 N N . CYS A 1 90 ? 23.557 -14.537 -10.532 1.00 40.81 90 CYS A N 1
ATOM 723 C CA . CYS A 1 90 ? 22.157 -14.683 -10.134 1.00 40.81 90 CYS A CA 1
ATOM 724 C C . CYS A 1 90 ? 22.021 -16.147 -9.660 1.00 40.81 90 CYS A C 1
ATOM 726 O O . CYS A 1 90 ? 21.743 -17.048 -10.451 1.00 40.81 90 CYS A O 1
ATOM 728 N N . GLU A 1 91 ? 22.375 -16.402 -8.395 1.00 41.38 91 GLU A N 1
ATOM 729 C CA . GLU A 1 91 ? 22.263 -17.723 -7.771 1.00 41.38 91 GLU A CA 1
ATOM 730 C C . GLU A 1 91 ? 20.795 -17.976 -7.404 1.00 41.38 91 GLU A C 1
ATOM 732 O O . GLU A 1 91 ? 20.185 -17.259 -6.610 1.00 41.38 91 GLU A O 1
ATOM 737 N N . ASN A 1 92 ? 20.207 -18.976 -8.058 1.00 38.84 92 ASN A N 1
ATOM 738 C CA . ASN A 1 92 ? 18.827 -19.388 -7.862 1.00 38.84 92 ASN A CA 1
ATOM 739 C C . ASN A 1 92 ? 18.651 -20.020 -6.476 1.00 38.84 92 ASN A C 1
ATOM 741 O O . ASN A 1 92 ? 19.074 -21.153 -6.245 1.00 38.84 92 ASN A O 1
ATOM 745 N N . GLY A 1 93 ? 17.924 -19.340 -5.590 1.00 37.91 93 GLY A N 1
ATOM 746 C CA . GLY A 1 93 ? 17.201 -19.989 -4.500 1.00 37.91 93 GLY A CA 1
ATOM 747 C C . GLY A 1 93 ? 16.034 -20.792 -5.073 1.00 37.91 93 GLY A C 1
ATOM 748 O O . GLY A 1 93 ? 14.901 -20.319 -5.102 1.00 37.91 93 GLY A O 1
ATOM 749 N N . HIS A 1 94 ? 16.336 -21.989 -5.575 1.00 40.50 94 HIS A N 1
ATOM 750 C CA . HIS A 1 94 ? 15.380 -23.035 -5.933 1.00 40.50 94 HIS A CA 1
ATOM 751 C C . HIS A 1 94 ? 14.579 -23.422 -4.683 1.00 40.50 94 HIS A C 1
ATOM 753 O O . HIS A 1 94 ? 15.016 -24.251 -3.887 1.00 40.50 94 HIS A O 1
ATOM 759 N N . LEU A 1 95 ? 13.421 -22.794 -4.472 1.00 44.09 95 LEU A N 1
ATOM 760 C CA . LEU A 1 95 ? 12.409 -23.324 -3.562 1.00 44.09 95 LEU A CA 1
ATOM 761 C C . LEU A 1 95 ? 11.704 -24.471 -4.288 1.00 44.09 95 LEU A C 1
ATOM 763 O O . LEU A 1 95 ?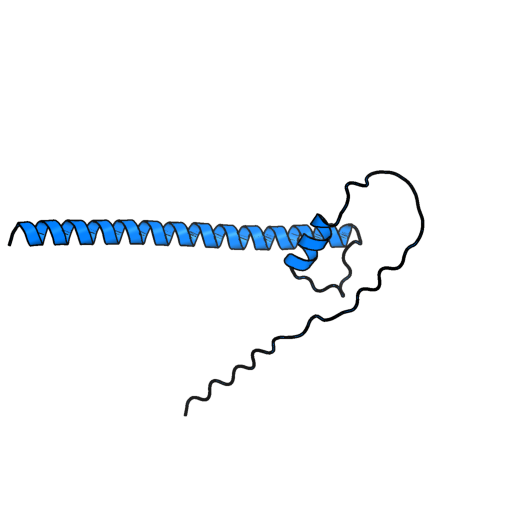 10.636 -24.288 -4.872 1.00 44.09 95 LEU A O 1
ATOM 767 N N . ASP A 1 96 ? 12.338 -25.646 -4.276 1.00 38.19 96 ASP A N 1
ATOM 768 C CA . ASP A 1 96 ? 11.657 -26.890 -4.618 1.00 38.19 96 ASP A CA 1
ATOM 769 C C . ASP A 1 96 ? 10.594 -27.139 -3.550 1.00 38.19 96 ASP A C 1
ATOM 771 O O . ASP A 1 96 ? 10.878 -27.476 -2.397 1.00 38.19 96 ASP A O 1
ATOM 775 N N . GLY A 1 97 ? 9.346 -26.903 -3.932 1.00 48.44 97 GLY A N 1
ATOM 776 C CA . GLY A 1 97 ? 8.198 -27.350 -3.175 1.00 48.44 97 GLY A CA 1
ATOM 777 C C . GLY A 1 97 ? 8.097 -28.866 -3.271 1.00 48.44 97 GLY A C 1
ATOM 778 O O . GLY A 1 97 ? 7.527 -29.388 -4.222 1.00 48.44 97 GLY A O 1
ATOM 779 N N . ALA A 1 98 ? 8.575 -29.562 -2.245 1.00 42.53 98 ALA A N 1
ATOM 780 C CA . ALA A 1 98 ? 8.112 -30.899 -1.906 1.00 42.53 98 ALA A CA 1
ATOM 781 C C . ALA A 1 98 ? 7.480 -30.838 -0.511 1.00 42.53 98 ALA A C 1
ATOM 783 O O . ALA A 1 98 ? 8.138 -31.056 0.504 1.00 42.53 98 ALA A O 1
ATOM 784 N N . ILE A 1 99 ? 6.193 -30.485 -0.461 1.00 49.38 99 ILE A N 1
ATOM 785 C CA . ILE A 1 99 ? 5.355 -30.790 0.700 1.00 49.38 99 ILE A CA 1
ATOM 786 C C . ILE A 1 99 ? 4.818 -32.199 0.452 1.00 49.38 99 ILE A C 1
ATOM 788 O O . ILE A 1 99 ? 3.877 -32.382 -0.318 1.00 49.38 99 ILE A O 1
ATOM 792 N N . ASP A 1 100 ? 5.465 -33.188 1.062 1.00 42.66 100 ASP A N 1
ATOM 793 C CA . ASP A 1 100 ? 4.937 -34.544 1.171 1.00 42.66 100 ASP A CA 1
ATOM 794 C C . ASP A 1 100 ? 3.803 -34.533 2.209 1.00 42.66 100 ASP A C 1
ATOM 796 O O . ASP A 1 100 ? 4.015 -34.214 3.381 1.00 42.66 100 ASP A O 1
ATOM 800 N N . LEU A 1 101 ? 2.579 -34.794 1.752 1.00 50.03 101 LEU A N 1
ATOM 801 C CA . LEU A 1 101 ? 1.419 -35.062 2.597 1.00 50.03 101 LEU A CA 1
ATOM 802 C C . LEU A 1 101 ? 1.069 -36.537 2.416 1.00 50.03 101 LEU A C 1
ATOM 804 O O . LEU A 1 101 ? 0.334 -36.903 1.494 1.00 50.03 101 LEU A O 1
ATOM 808 N N . SER A 1 102 ? 1.603 -37.378 3.296 1.00 57.72 102 SER A N 1
ATOM 809 C CA . SER A 1 102 ? 1.159 -38.753 3.540 1.00 57.72 102 SER A CA 1
ATOM 810 C C . SER A 1 102 ? 1.377 -39.120 5.001 1.00 57.72 102 SER A C 1
ATOM 812 O O . SER A 1 102 ? 2.455 -38.790 5.542 1.00 57.72 102 SER A O 1
#

Sequence (102 aa):
MQKYEEELARTKQSLEETRTDLEETVGVAELLYEANRKLGTVIEYLLKQQGRLNDQDCNSFEAIFNLLLKQPESHDEHAVHGSSESEKQCENGHLDGAIDLS

Foldseek 3Di:
DVVVVVVVVVVVVVVVVVVVVVVVVVVVVVVVVVVLVVVLVVLVVVCVVVVNDDPPDPSDSVVSVVSVVPDDPPPDDDDDDDDDDDDDDPDDPPPPDDPDDD

Organism: NCBI:txid126998

Secondary structure (DSSP, 8-state):
-HHHHHHHHHHHHHHHHHHHHHHHHHHHHHHHHHHHHHHHHHHHHHHHHTT---TTS---HHHHHHHHHT-----S--------------------------

Radius of gyration: 25.42 Å; chains: 1; bounding box: 60×56×61 Å